Protein AF-A0A535RT11-F1 (afdb_monomer_lite)

Structure (mmCIF, N/CA/C/O backbone):
data_AF-A0A535RT11-F1
#
_entry.id   AF-A0A535RT11-F1
#
loop_
_atom_site.group_PDB
_atom_site.id
_atom_site.type_symbol
_atom_site.label_atom_id
_atom_site.label_alt_id
_atom_site.label_comp_id
_atom_site.label_asym_id
_atom_site.label_entity_id
_atom_site.label_seq_id
_atom_site.pdbx_PDB_ins_code
_atom_site.Cartn_x
_atom_site.Cartn_y
_atom_site.Cartn_z
_atom_site.occupancy
_atom_site.B_iso_or_equiv
_atom_site.auth_seq_id
_atom_site.auth_comp_id
_atom_site.auth_asym_id
_atom_site.auth_atom_id
_atom_site.pdbx_PDB_model_num
ATOM 1 N N . MET A 1 1 ? -19.549 15.151 22.151 1.00 40.53 1 MET A N 1
ATOM 2 C CA . MET A 1 1 ? -19.462 15.533 20.722 1.00 40.53 1 MET A CA 1
ATOM 3 C C . MET A 1 1 ? -19.140 14.272 19.939 1.00 40.53 1 MET A C 1
ATOM 5 O O . MET A 1 1 ? -18.190 13.602 20.313 1.00 40.53 1 MET A O 1
ATOM 9 N N . SER A 1 2 ? -19.966 13.899 18.956 1.00 46.94 2 SER A N 1
ATOM 10 C CA . SER A 1 2 ? -19.789 12.652 18.194 1.00 46.94 2 SER A CA 1
ATOM 11 C C . SER A 1 2 ? -18.450 12.658 17.451 1.00 46.94 2 SER A C 1
ATOM 13 O O . SER A 1 2 ? -18.171 13.557 16.662 1.00 46.94 2 SER A O 1
ATOM 15 N N . SER A 1 3 ? -17.622 11.658 17.725 1.00 50.81 3 SER A N 1
ATOM 16 C CA . SER A 1 3 ? -16.310 11.394 17.125 1.00 50.81 3 SER A CA 1
ATOM 17 C C . SER A 1 3 ? -16.392 10.646 15.779 1.00 50.81 3 SER A C 1
ATOM 19 O O . SER A 1 3 ? -15.367 10.331 15.162 1.00 50.81 3 SER A O 1
ATOM 21 N N . GLN A 1 4 ? -17.608 10.397 15.283 1.00 57.09 4 GLN A N 1
ATOM 22 C CA . GLN A 1 4 ? -17.862 9.708 14.016 1.00 57.09 4 GLN A CA 1
ATOM 23 C C . GLN A 1 4 ? -17.383 10.446 12.754 1.00 57.09 4 GLN A C 1
ATOM 25 O O . GLN A 1 4 ? -16.844 9.776 11.871 1.00 57.09 4 GLN A O 1
ATOM 30 N N . PRO A 1 5 ? -17.474 11.790 12.628 1.00 61.47 5 PRO A N 1
ATOM 31 C CA . PRO A 1 5 ? -17.070 12.468 11.396 1.00 61.47 5 PRO A CA 1
ATOM 32 C C . PRO A 1 5 ? -15.580 12.278 11.092 1.00 61.47 5 PRO A C 1
ATOM 34 O O . PRO A 1 5 ? -15.209 11.934 9.974 1.00 61.47 5 PRO A O 1
ATOM 37 N N . VAL A 1 6 ? -14.719 12.436 12.102 1.00 58.16 6 VAL A N 1
ATOM 38 C CA . VAL A 1 6 ? -13.259 12.319 11.948 1.00 58.16 6 VAL A CA 1
ATOM 39 C C . VAL A 1 6 ? -12.865 10.889 11.577 1.00 58.16 6 VAL A C 1
ATOM 41 O O . VAL A 1 6 ? -12.102 10.681 10.636 1.00 58.16 6 VAL A O 1
ATOM 44 N N . THR A 1 7 ? -13.438 9.897 12.261 1.00 62.50 7 THR A N 1
ATOM 45 C CA . THR A 1 7 ? -13.183 8.476 11.980 1.00 62.50 7 THR A CA 1
ATOM 46 C C . THR A 1 7 ? -13.612 8.097 10.559 1.00 62.50 7 THR A C 1
ATOM 48 O O . THR A 1 7 ? -12.867 7.423 9.842 1.00 62.50 7 THR A O 1
ATOM 51 N N . PHE A 1 8 ? -14.769 8.593 10.109 1.00 65.56 8 PHE A N 1
ATOM 52 C CA . PHE A 1 8 ? -15.245 8.413 8.740 1.00 65.56 8 PHE A CA 1
ATOM 53 C C . PHE A 1 8 ? -14.272 8.992 7.703 1.00 65.56 8 PHE A C 1
ATOM 55 O O . PHE A 1 8 ? -13.897 8.287 6.763 1.00 65.56 8 PHE A O 1
ATOM 62 N N . PHE A 1 9 ? -13.827 10.243 7.877 1.00 66.50 9 PHE A N 1
ATOM 63 C CA . PHE A 1 9 ? -12.907 10.893 6.936 1.00 66.50 9 PHE A CA 1
ATOM 64 C C . PHE A 1 9 ? -11.557 10.178 6.853 1.00 66.50 9 PHE A C 1
ATOM 66 O O . PHE A 1 9 ? -11.057 9.937 5.755 1.00 66.50 9 PHE A O 1
ATOM 73 N N . VAL A 1 10 ? -10.992 9.784 7.994 1.00 65.56 10 VAL A N 1
ATOM 74 C CA . VAL A 1 10 ? -9.693 9.100 8.046 1.00 65.56 10 VAL A CA 1
ATOM 75 C C . VAL A 1 10 ? -9.759 7.730 7.369 1.00 65.56 10 VAL A C 1
ATOM 77 O O . VAL A 1 10 ? -8.900 7.395 6.552 1.00 65.56 10 VAL A O 1
ATOM 80 N N . ARG A 1 11 ? -10.827 6.963 7.611 1.00 69.94 11 ARG A N 1
ATOM 81 C CA . ARG A 1 11 ? -11.066 5.695 6.909 1.00 69.94 11 ARG A CA 1
ATOM 82 C C . ARG A 1 11 ? -11.256 5.901 5.407 1.00 69.94 11 ARG A C 1
ATOM 84 O O . ARG A 1 11 ? -10.724 5.125 4.614 1.00 69.94 11 ARG A O 1
ATOM 91 N N . ARG A 1 12 ? -12.044 6.907 5.013 1.00 73.69 12 ARG A N 1
ATOM 92 C CA . ARG A 1 12 ? -12.292 7.241 3.602 1.00 73.69 12 ARG A CA 1
ATOM 93 C C . ARG A 1 12 ? -10.978 7.550 2.889 1.00 73.69 12 ARG A C 1
ATOM 95 O O . ARG A 1 12 ? -10.801 7.042 1.787 1.00 73.69 12 ARG A O 1
ATOM 102 N N . LEU A 1 13 ? -10.092 8.313 3.532 1.00 74.62 13 LEU A N 1
ATOM 103 C CA . LEU A 1 13 ? -8.774 8.683 3.017 1.00 74.62 13 LEU A CA 1
ATOM 104 C C . LEU A 1 13 ? -7.852 7.467 2.858 1.00 74.62 13 LEU A C 1
ATOM 106 O O . LEU A 1 13 ? -7.283 7.263 1.790 1.00 74.62 13 LEU A O 1
ATOM 110 N N . TYR A 1 14 ? -7.726 6.634 3.895 1.00 77.56 14 TYR A N 1
ATOM 111 C CA . TYR A 1 14 ? -6.886 5.435 3.818 1.00 77.56 14 TYR A CA 1
ATOM 112 C C . TYR A 1 14 ? -7.359 4.493 2.703 1.00 77.56 14 TYR A C 1
ATOM 114 O O . TYR A 1 14 ? -6.587 4.088 1.834 1.00 77.56 14 TYR A O 1
ATOM 122 N N . ARG A 1 15 ? -8.670 4.230 2.663 1.00 80.00 15 ARG A N 1
ATOM 123 C CA . ARG A 1 15 ? -9.298 3.420 1.617 1.00 80.00 15 ARG A CA 1
ATOM 124 C C . ARG A 1 15 ? -9.087 4.024 0.224 1.00 80.00 15 ARG A C 1
ATOM 126 O O . ARG A 1 15 ? -8.748 3.283 -0.691 1.00 80.00 15 ARG A O 1
ATOM 133 N N . SER A 1 16 ? -9.275 5.334 0.046 1.00 81.50 16 SER A N 1
ATOM 134 C CA . SER A 1 16 ? -9.115 5.956 -1.274 1.00 81.50 16 SER A CA 1
ATOM 135 C C . SER A 1 16 ? -7.684 5.853 -1.791 1.00 81.50 16 SER A C 1
ATOM 137 O O . SER A 1 16 ? -7.496 5.675 -2.987 1.00 81.50 16 SER A O 1
ATOM 139 N N . ASN A 1 17 ? -6.682 5.920 -0.907 1.00 81.69 17 ASN A N 1
ATOM 140 C CA . ASN A 1 17 ? -5.281 5.761 -1.301 1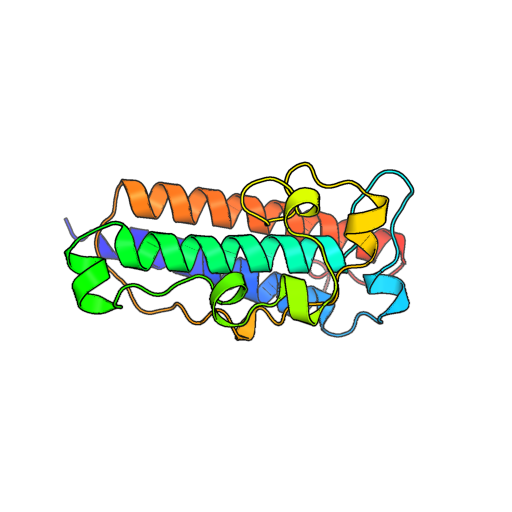.00 81.69 17 ASN A CA 1
ATOM 141 C C . ASN A 1 17 ? -4.998 4.335 -1.787 1.00 81.69 17 ASN A C 1
ATOM 143 O O . ASN A 1 17 ? -4.369 4.155 -2.825 1.00 81.69 17 ASN A O 1
ATOM 147 N N . GLN A 1 18 ? -5.517 3.330 -1.079 1.00 83.81 18 GLN A N 1
ATOM 148 C CA . GLN A 1 18 ? -5.411 1.920 -1.469 1.00 83.81 18 GLN A CA 1
ATOM 149 C C . GLN A 1 18 ? -6.116 1.638 -2.807 1.00 83.81 18 GLN A C 1
ATOM 151 O O . GLN A 1 18 ? -5.543 1.009 -3.696 1.00 83.81 18 GLN A O 1
ATOM 156 N N . GLU A 1 19 ? -7.332 2.164 -2.990 1.00 86.62 19 GLU A N 1
ATOM 157 C CA . GLU A 1 19 ? -8.085 2.063 -4.249 1.00 86.62 19 GLU A CA 1
ATOM 158 C C . GLU A 1 19 ? -7.343 2.748 -5.409 1.00 86.62 19 GLU A C 1
ATOM 160 O O . GLU A 1 19 ? -7.246 2.181 -6.498 1.00 86.62 19 GLU A O 1
ATOM 165 N N . ALA A 1 20 ? -6.763 3.927 -5.172 1.00 84.75 20 ALA A N 1
ATOM 166 C CA . ALA A 1 20 ? -5.983 4.649 -6.172 1.00 84.75 20 ALA A CA 1
ATOM 167 C C . ALA A 1 20 ? -4.689 3.912 -6.555 1.00 84.75 20 ALA A C 1
ATOM 169 O O . ALA A 1 20 ? -4.368 3.856 -7.739 1.00 84.75 20 ALA A O 1
ATOM 170 N N . MET A 1 21 ? -3.977 3.308 -5.594 1.00 85.81 21 MET A N 1
ATOM 171 C CA . MET A 1 21 ? -2.784 2.492 -5.872 1.00 85.81 21 MET A CA 1
ATOM 172 C C . MET A 1 21 ? -3.111 1.263 -6.716 1.00 85.81 21 MET A C 1
ATOM 174 O O . MET A 1 21 ? -2.397 0.968 -7.667 1.00 85.81 21 MET A O 1
ATOM 178 N N . LEU A 1 22 ? -4.199 0.557 -6.403 1.00 87.75 22 LEU A N 1
ATOM 179 C CA . LEU A 1 22 ? -4.640 -0.581 -7.211 1.00 87.75 22 LEU A CA 1
ATOM 180 C C . LEU A 1 22 ? -5.050 -0.153 -8.620 1.00 87.75 22 LEU A C 1
ATOM 182 O O . LEU A 1 22 ? -4.681 -0.796 -9.600 1.00 87.75 22 LEU A O 1
ATOM 186 N N . SER A 1 23 ? -5.805 0.940 -8.727 1.00 87.50 23 SER A N 1
ATOM 187 C CA . SER A 1 23 ? -6.244 1.455 -10.020 1.00 87.50 23 SER A CA 1
ATOM 188 C C . SER A 1 23 ? -5.078 1.956 -10.870 1.00 87.50 23 SER A C 1
ATOM 190 O O . SER A 1 23 ? -5.141 1.844 -12.090 1.00 87.50 23 SER A O 1
ATOM 192 N N . SER A 1 24 ? -4.029 2.519 -10.264 1.00 86.44 24 SER A N 1
ATOM 193 C CA . SER A 1 24 ? -2.916 3.102 -11.016 1.00 86.44 24 SER A CA 1
ATOM 194 C C . SER A 1 24 ? -2.031 2.065 -11.697 1.00 86.44 24 SER A C 1
ATOM 196 O O . SER A 1 24 ? -1.336 2.415 -12.654 1.00 86.44 24 SER A O 1
ATOM 198 N N . VAL A 1 25 ? -2.066 0.820 -11.223 1.00 90.50 25 VAL A N 1
ATOM 199 C CA . VAL A 1 25 ? -1.231 -0.287 -11.709 1.00 90.50 25 VAL A CA 1
ATOM 200 C C . VAL A 1 25 ? -2.025 -1.359 -12.453 1.00 90.50 25 VAL A C 1
ATOM 202 O O . VAL A 1 25 ? -1.439 -2.342 -12.887 1.00 90.50 25 VAL A O 1
ATOM 205 N N . ALA A 1 26 ? -3.340 -1.172 -12.614 1.00 89.31 26 ALA A N 1
ATOM 206 C CA . ALA A 1 26 ? -4.242 -2.165 -13.197 1.00 89.31 26 ALA A CA 1
ATOM 207 C C . ALA A 1 26 ? -3.845 -2.598 -14.621 1.00 89.31 26 ALA A C 1
ATOM 209 O O . ALA A 1 26 ? -4.002 -3.767 -14.960 1.00 89.31 26 ALA A O 1
ATOM 210 N N . ASP A 1 27 ? -3.288 -1.672 -15.407 1.00 88.75 27 ASP A N 1
ATOM 211 C CA . ASP A 1 27 ? -2.903 -1.890 -16.808 1.00 88.75 27 ASP A CA 1
ATOM 212 C C . ASP A 1 27 ? -1.373 -1.899 -17.018 1.00 88.75 27 ASP A C 1
ATOM 214 O O . ASP A 1 27 ? -0.896 -1.742 -18.142 1.00 88.75 27 ASP A O 1
ATOM 218 N N . VAL A 1 28 ? -0.579 -2.023 -15.946 1.00 89.44 28 VAL A N 1
ATOM 219 C CA . VAL A 1 28 ? 0.893 -2.038 -16.033 1.00 89.44 28 VAL A CA 1
ATOM 220 C C . VAL A 1 28 ? 1.380 -3.477 -16.213 1.00 89.44 28 VAL A C 1
ATOM 222 O O . VAL A 1 28 ? 1.036 -4.349 -15.420 1.00 89.44 28 VAL A O 1
ATOM 225 N N . ASP A 1 29 ? 2.199 -3.721 -17.239 1.00 88.94 29 ASP A N 1
ATOM 226 C CA . ASP A 1 29 ? 2.783 -5.041 -17.504 1.00 88.94 29 ASP A CA 1
ATOM 227 C C . ASP A 1 29 ? 3.863 -5.457 -16.484 1.00 88.94 29 ASP A C 1
ATOM 229 O O . ASP A 1 29 ? 4.454 -4.634 -15.781 1.00 88.94 29 ASP A O 1
ATOM 233 N N . ASP A 1 30 ? 4.143 -6.762 -16.416 1.00 88.75 30 ASP A N 1
ATOM 234 C CA . ASP A 1 30 ? 5.100 -7.352 -15.469 1.00 88.75 30 ASP A CA 1
ATOM 235 C C . ASP A 1 30 ? 6.529 -6.811 -15.626 1.00 88.75 30 ASP A C 1
ATOM 237 O O . ASP A 1 30 ? 7.247 -6.653 -14.632 1.00 88.75 30 ASP A O 1
ATOM 241 N N . GLU A 1 31 ? 6.957 -6.522 -16.860 1.00 90.62 31 GLU A N 1
ATOM 242 C CA . GLU A 1 31 ? 8.277 -5.943 -17.126 1.00 90.62 31 GLU A CA 1
ATOM 243 C C . GLU A 1 31 ? 8.390 -4.572 -16.456 1.00 90.62 31 GLU A C 1
ATOM 245 O O . GLU A 1 31 ? 9.337 -4.298 -15.714 1.00 90.62 31 GLU A O 1
ATOM 250 N N . SER A 1 32 ? 7.388 -3.724 -16.660 1.00 88.88 32 SER A N 1
ATOM 251 C CA . SER A 1 32 ? 7.345 -2.369 -16.127 1.00 88.88 32 SER A CA 1
ATOM 252 C C . SER A 1 32 ? 7.071 -2.341 -14.625 1.00 88.88 32 SER A C 1
ATOM 254 O O . SER A 1 32 ? 7.585 -1.463 -13.932 1.00 88.88 32 SER A O 1
ATOM 256 N N . LEU A 1 33 ? 6.327 -3.317 -14.100 1.00 88.62 33 LEU A N 1
ATOM 257 C CA . LEU A 1 33 ? 6.140 -3.511 -12.663 1.00 88.62 33 LEU A CA 1
ATOM 258 C C . LEU A 1 33 ? 7.467 -3.799 -11.953 1.00 88.62 33 LEU A C 1
ATOM 260 O O . LEU A 1 33 ? 7.701 -3.284 -10.856 1.00 88.62 33 LEU A O 1
ATOM 264 N N . ARG A 1 34 ? 8.337 -4.606 -12.570 1.00 89.81 34 ARG A N 1
ATOM 265 C CA . ARG A 1 34 ? 9.649 -4.986 -12.018 1.00 89.81 34 ARG A CA 1
ATOM 266 C C . ARG A 1 34 ? 10.747 -3.978 -12.330 1.00 89.81 34 ARG A C 1
ATOM 268 O O . ARG A 1 34 ? 11.740 -3.927 -11.603 1.00 89.81 34 ARG A O 1
ATOM 275 N N . TRP A 1 35 ? 10.578 -3.177 -13.379 1.00 89.94 35 TRP A N 1
ATOM 276 C CA . TRP A 1 35 ? 11.554 -2.175 -13.777 1.00 89.94 35 TRP A CA 1
ATOM 277 C C . TRP A 1 35 ? 11.822 -1.160 -12.658 1.00 89.94 35 TRP A C 1
ATOM 279 O O . TRP A 1 35 ? 10.914 -0.701 -11.959 1.00 89.94 35 TRP A O 1
ATOM 289 N N . ARG A 1 36 ? 13.098 -0.791 -12.509 1.00 87.50 36 ARG A N 1
ATOM 290 C CA . ARG A 1 36 ? 13.549 0.245 -11.580 1.00 87.50 36 ARG A CA 1
ATOM 291 C C . ARG A 1 36 ? 14.812 0.953 -12.088 1.00 87.50 36 ARG A C 1
ATOM 293 O O . ARG A 1 36 ? 15.701 0.297 -12.632 1.00 87.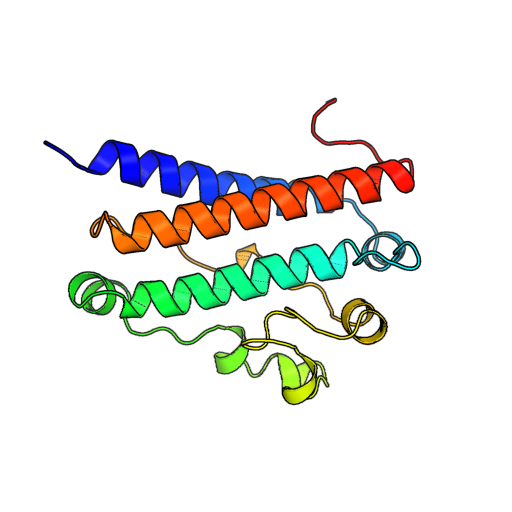50 36 ARG A O 1
ATOM 300 N N . PRO A 1 37 ? 14.954 2.266 -11.856 1.00 83.88 37 PRO A N 1
ATOM 301 C CA . PRO A 1 37 ? 16.250 2.938 -11.833 1.00 83.88 37 PRO A CA 1
ATOM 302 C C . PRO A 1 37 ? 17.165 2.382 -10.728 1.00 83.88 37 PRO A C 1
ATOM 304 O O . PRO A 1 37 ? 16.691 1.900 -9.700 1.00 83.88 37 PRO A O 1
ATOM 307 N N . ALA A 1 38 ? 18.484 2.521 -10.901 1.00 78.50 38 ALA A N 1
ATOM 308 C CA . ALA A 1 38 ? 19.518 1.879 -10.074 1.00 78.50 38 ALA A CA 1
ATOM 309 C C . ALA A 1 38 ? 19.502 2.206 -8.562 1.00 78.50 38 ALA A C 1
ATOM 311 O O . ALA A 1 38 ? 20.268 1.608 -7.818 1.00 78.50 38 ALA A O 1
ATOM 312 N N . ARG A 1 39 ? 18.681 3.162 -8.103 1.00 79.06 39 ARG A N 1
ATOM 313 C CA . ARG A 1 39 ? 18.614 3.614 -6.695 1.00 79.06 39 ARG A CA 1
ATOM 314 C C . ARG A 1 39 ? 17.188 3.830 -6.191 1.00 79.06 39 ARG A C 1
ATOM 316 O O . ARG A 1 39 ? 16.938 4.660 -5.318 1.00 79.06 39 ARG A O 1
ATOM 323 N N . THR A 1 40 ? 16.226 3.178 -6.827 1.00 81.00 40 THR A N 1
ATOM 324 C CA . THR A 1 40 ? 14.811 3.304 -6.481 1.00 81.00 40 THR A CA 1
ATOM 325 C C . THR A 1 40 ? 14.170 1.932 -6.449 1.00 81.00 40 THR A C 1
ATOM 327 O O . THR A 1 40 ? 14.579 1.040 -7.189 1.00 81.00 40 THR A O 1
ATOM 330 N N . ASN A 1 41 ? 13.127 1.789 -5.640 1.00 85.50 41 ASN A N 1
ATOM 331 C CA . ASN A 1 41 ? 12.289 0.598 -5.639 1.00 85.50 41 ASN A CA 1
ATOM 332 C C . ASN A 1 41 ? 11.436 0.513 -6.912 1.00 85.50 41 ASN A C 1
ATOM 334 O O . ASN A 1 41 ? 11.023 1.543 -7.444 1.00 85.50 41 ASN A O 1
ATOM 338 N N . SER A 1 42 ? 11.131 -0.706 -7.358 1.00 89.94 42 SER A N 1
ATOM 339 C CA . SER A 1 42 ? 10.213 -0.959 -8.477 1.00 89.94 42 SER A CA 1
ATOM 340 C C . SER A 1 42 ? 8.753 -0.682 -8.097 1.00 89.94 42 SER A C 1
ATOM 342 O O . SER A 1 42 ? 8.412 -0.594 -6.911 1.00 89.94 42 SER A O 1
ATOM 344 N N . ILE A 1 43 ? 7.857 -0.568 -9.083 1.00 88.94 43 ILE A N 1
ATOM 345 C CA . ILE A 1 43 ? 6.412 -0.420 -8.824 1.00 88.94 43 ILE A CA 1
ATOM 346 C C . ILE A 1 43 ? 5.897 -1.627 -8.024 1.00 88.94 43 ILE A C 1
ATOM 348 O O . ILE A 1 43 ? 5.197 -1.444 -7.027 1.00 88.94 43 ILE A O 1
ATOM 352 N N . ALA A 1 44 ? 6.317 -2.840 -8.394 1.00 86.50 44 ALA A N 1
ATOM 353 C CA . ALA A 1 44 ? 5.960 -4.073 -7.698 1.00 86.50 44 ALA A CA 1
ATOM 354 C C . ALA A 1 44 ? 6.375 -4.053 -6.222 1.00 86.50 44 ALA A C 1
ATOM 356 O O . ALA A 1 44 ? 5.565 -4.395 -5.360 1.00 86.50 44 ALA A O 1
ATOM 357 N N . PHE A 1 45 ? 7.591 -3.588 -5.911 1.00 85.38 45 PHE A N 1
ATOM 358 C CA . PHE A 1 45 ? 8.028 -3.477 -4.521 1.00 85.38 45 PHE A CA 1
ATOM 359 C C . PHE A 1 45 ? 7.203 -2.451 -3.744 1.00 85.38 45 PHE A C 1
ATOM 361 O O . PHE A 1 45 ? 6.799 -2.726 -2.620 1.00 85.38 45 PHE A O 1
ATOM 368 N N . ASN A 1 46 ? 6.924 -1.277 -4.323 1.00 86.25 46 ASN A N 1
ATOM 369 C CA . ASN A 1 46 ? 6.118 -0.255 -3.646 1.00 86.25 46 ASN A CA 1
ATOM 370 C C . ASN A 1 46 ? 4.704 -0.774 -3.320 1.00 86.25 46 ASN A C 1
ATOM 372 O O . ASN A 1 46 ? 4.215 -0.547 -2.215 1.00 86.25 46 ASN A O 1
ATOM 376 N N . LEU A 1 47 ? 4.080 -1.519 -4.240 1.00 86.62 47 LEU A N 1
ATOM 377 C CA . LEU A 1 47 ? 2.782 -2.163 -4.007 1.00 86.62 47 LEU A CA 1
ATOM 378 C C . LEU A 1 47 ? 2.858 -3.226 -2.909 1.00 86.62 47 LEU A C 1
ATOM 380 O O . LEU A 1 47 ? 2.048 -3.212 -1.984 1.00 86.62 47 LEU A O 1
ATOM 384 N N . TRP A 1 48 ? 3.840 -4.128 -2.991 1.00 87.69 48 TRP A N 1
ATOM 385 C CA . TRP A 1 48 ? 4.045 -5.172 -1.988 1.00 87.69 48 TRP A CA 1
ATOM 386 C C . TRP A 1 48 ? 4.312 -4.576 -0.597 1.00 87.69 48 TRP A C 1
ATOM 388 O O . TRP A 1 48 ? 3.722 -5.019 0.387 1.00 87.69 48 TRP A O 1
ATOM 398 N N . HIS A 1 49 ? 5.123 -3.520 -0.518 1.00 86.81 49 HIS A N 1
ATOM 399 C CA . HIS A 1 49 ? 5.439 -2.807 0.720 1.00 86.81 49 HIS A CA 1
ATOM 400 C C . HIS A 1 49 ? 4.184 -2.209 1.367 1.00 86.81 49 HIS A C 1
ATOM 402 O O . HIS A 1 49 ? 3.927 -2.420 2.554 1.00 86.81 49 HIS A O 1
ATOM 408 N N . CYS A 1 50 ? 3.358 -1.511 0.581 1.00 85.06 50 CYS A N 1
ATOM 409 C CA . CYS A 1 50 ? 2.070 -0.993 1.044 1.00 85.06 50 CYS A CA 1
ATOM 410 C C . CYS A 1 50 ? 1.120 -2.114 1.485 1.00 85.06 50 CYS A C 1
ATOM 412 O O . CYS A 1 50 ? 0.413 -1.953 2.478 1.00 85.06 50 CYS A O 1
ATOM 414 N N . ALA A 1 51 ? 1.134 -3.261 0.802 1.00 85.06 51 ALA A N 1
ATOM 415 C CA . ALA A 1 51 ? 0.325 -4.418 1.173 1.00 85.06 51 ALA A CA 1
ATOM 416 C C . ALA A 1 51 ? 0.738 -5.015 2.521 1.00 85.06 51 ALA A C 1
ATOM 418 O O . ALA A 1 51 ? -0.120 -5.321 3.347 1.00 85.06 51 ALA A O 1
ATOM 419 N N . ARG A 1 52 ? 2.048 -5.136 2.768 1.00 88.88 52 ARG A N 1
ATOM 420 C CA . ARG A 1 52 ? 2.596 -5.617 4.042 1.00 88.88 52 ARG A CA 1
ATOM 421 C C . ARG A 1 52 ? 2.241 -4.701 5.203 1.00 88.88 52 ARG A C 1
ATOM 423 O O . ARG A 1 52 ? 1.780 -5.178 6.234 1.00 88.88 52 ARG A O 1
ATOM 430 N N . TRP A 1 53 ? 2.375 -3.390 5.020 1.00 82.81 53 TRP A N 1
ATOM 431 C CA . TRP A 1 53 ? 1.934 -2.435 6.034 1.00 82.81 53 TRP A CA 1
ATOM 432 C C . TRP A 1 53 ? 0.418 -2.498 6.257 1.00 82.81 53 TRP A C 1
ATOM 434 O O . TRP A 1 53 ? -0.022 -2.505 7.401 1.00 82.81 53 TRP A O 1
ATOM 444 N N . ALA A 1 54 ? -0.400 -2.612 5.209 1.00 84.12 54 ALA A N 1
ATOM 445 C CA . ALA A 1 54 ? -1.849 -2.760 5.376 1.00 84.12 54 ALA A CA 1
ATOM 446 C C . ALA A 1 54 ? -2.231 -4.024 6.172 1.00 84.12 54 ALA A C 1
ATOM 448 O O . ALA A 1 54 ? -3.112 -3.974 7.033 1.00 84.12 54 ALA A O 1
ATOM 449 N N . ASP A 1 55 ? -1.550 -5.139 5.906 1.00 84.25 55 ASP A N 1
ATOM 450 C CA . ASP A 1 55 ? -1.727 -6.414 6.606 1.00 84.25 55 ASP A CA 1
ATOM 451 C C . ASP A 1 55 ? -1.309 -6.324 8.085 1.00 84.25 55 ASP A C 1
ATOM 453 O O . ASP A 1 55 ? -2.068 -6.697 8.982 1.00 84.25 55 ASP A O 1
ATOM 457 N N . GLN A 1 56 ? -0.159 -5.705 8.361 1.00 82.69 56 GLN A N 1
ATOM 458 C CA . GLN A 1 56 ? 0.295 -5.446 9.725 1.00 82.69 56 GLN A CA 1
ATOM 459 C C . GLN A 1 56 ? -0.640 -4.508 10.494 1.00 82.69 56 GLN A C 1
ATOM 461 O O . GLN A 1 56 ? -1.007 -4.798 11.634 1.00 82.69 56 GLN A O 1
ATOM 466 N N . LEU A 1 57 ? -1.051 -3.390 9.886 1.00 80.81 57 LEU A N 1
ATOM 467 C CA . LEU A 1 57 ? -1.981 -2.450 10.511 1.00 80.81 57 LEU A CA 1
ATOM 468 C C . LEU A 1 57 ? -3.259 -3.169 10.923 1.00 80.81 57 LEU A C 1
ATOM 470 O O . LEU A 1 57 ? -3.769 -2.945 12.014 1.00 80.81 57 LEU A O 1
ATOM 474 N N . ALA A 1 58 ? -3.767 -4.048 10.066 1.00 76.44 58 ALA A N 1
ATOM 475 C CA . ALA A 1 58 ? -4.956 -4.813 10.370 1.00 76.44 58 ALA A CA 1
ATOM 476 C C . ALA A 1 58 ? -4.789 -5.747 11.572 1.00 76.44 58 ALA A C 1
ATOM 478 O O . ALA A 1 58 ? -5.680 -5.790 12.424 1.00 76.44 58 ALA A O 1
ATOM 479 N N . SER A 1 59 ? -3.651 -6.442 11.662 1.00 81.88 59 SER A N 1
ATOM 480 C CA . SER A 1 59 ? -3.322 -7.275 12.822 1.00 81.88 59 SER A CA 1
ATOM 481 C C . SER A 1 59 ? -3.260 -6.435 14.099 1.00 81.88 59 SER A C 1
ATOM 483 O O . SER A 1 59 ? -3.894 -6.778 15.095 1.00 81.88 59 SER A O 1
ATOM 485 N N . ILE A 1 60 ? -2.579 -5.285 14.050 1.00 81.62 60 ILE A N 1
ATOM 486 C CA . ILE A 1 60 ? -2.458 -4.364 15.188 1.00 81.62 60 ILE A CA 1
ATOM 487 C C . ILE A 1 60 ? -3.832 -3.827 15.608 1.00 81.62 60 ILE A C 1
ATOM 489 O O . ILE A 1 60 ? -4.145 -3.800 16.794 1.00 81.62 60 ILE A O 1
ATOM 493 N N . LEU A 1 61 ? -4.679 -3.410 14.662 1.00 74.44 61 LEU A N 1
ATOM 494 C CA . LEU A 1 61 ? -6.001 -2.853 14.967 1.00 74.44 61 LEU A CA 1
ATOM 495 C C . LEU A 1 61 ? -6.942 -3.875 15.608 1.00 74.44 61 LEU A C 1
ATOM 497 O O . LEU A 1 61 ? -7.752 -3.491 16.449 1.00 74.44 61 LEU A O 1
ATOM 501 N N . GLY A 1 62 ? -6.836 -5.153 15.236 1.00 71.38 62 GLY A N 1
ATOM 502 C CA . GLY A 1 62 ? -7.591 -6.233 15.875 1.00 71.38 62 GLY A CA 1
ATOM 503 C C . GLY A 1 62 ? -7.243 -6.416 17.354 1.00 71.38 62 GLY A C 1
ATOM 504 O O . GLY A 1 62 ? -8.064 -6.916 18.112 1.00 71.38 62 GLY A O 1
ATOM 505 N N . GLU A 1 63 ? -6.064 -5.976 17.790 1.00 77.06 63 GLU A N 1
ATOM 506 C CA . GLU A 1 63 ? -5.574 -6.166 19.162 1.00 77.06 63 GLU A CA 1
ATOM 507 C C . GLU A 1 63 ? -5.366 -4.854 19.924 1.00 77.06 63 GLU A C 1
ATOM 509 O O . GLU A 1 63 ? -5.100 -4.871 21.123 1.00 77.06 63 GLU A O 1
ATOM 514 N N . ALA A 1 64 ? -5.533 -3.711 19.255 1.00 70.75 64 ALA A N 1
ATOM 515 C CA . ALA A 1 64 ? -5.228 -2.398 19.810 1.00 70.75 64 ALA A CA 1
ATOM 516 C C . ALA A 1 64 ? -6.025 -2.088 21.084 1.00 70.75 64 ALA A C 1
ATOM 518 O O . ALA A 1 64 ? -5.519 -1.395 21.966 1.00 70.75 64 ALA A O 1
ATOM 519 N N . THR A 1 65 ? -7.269 -2.576 21.178 1.00 68.88 65 THR A N 1
ATOM 520 C CA . THR A 1 65 ? -8.156 -2.327 22.320 1.00 68.88 65 THR A CA 1
ATOM 521 C C . THR A 1 65 ? -9.084 -3.516 22.577 1.00 68.88 65 THR A C 1
ATOM 523 O O . THR A 1 65 ? -9.372 -4.304 21.673 1.00 68.88 65 THR A O 1
ATOM 526 N N . ALA A 1 66 ? -9.594 -3.658 23.806 1.00 72.00 66 ALA A N 1
ATOM 527 C CA . ALA A 1 66 ? -10.507 -4.752 24.159 1.00 72.00 66 ALA A CA 1
ATOM 528 C C . ALA A 1 66 ? -11.817 -4.713 23.343 1.00 72.00 66 ALA A C 1
ATOM 530 O O . ALA A 1 66 ? -12.379 -5.754 22.989 1.00 72.00 66 ALA A O 1
ATOM 531 N N . GLN A 1 67 ? -12.291 -3.513 22.999 1.00 69.19 67 GLN A N 1
ATOM 532 C CA . GLN A 1 67 ? -13.480 -3.322 22.169 1.00 69.19 67 GLN A CA 1
ATOM 533 C C . GLN A 1 67 ? -13.225 -3.750 20.717 1.00 69.19 67 GLN A C 1
ATOM 535 O O . GLN A 1 67 ? -14.058 -4.432 20.119 1.00 69.19 67 GLN A O 1
ATOM 540 N N . LEU A 1 68 ? -12.064 -3.415 20.150 1.00 69.31 68 LEU A N 1
ATOM 541 C CA . LEU A 1 68 ? -11.696 -3.856 18.803 1.00 69.31 68 LEU A CA 1
ATOM 542 C C . LEU A 1 68 ? -11.431 -5.367 18.760 1.00 69.31 68 LEU A C 1
ATOM 544 O O . LEU A 1 68 ? -11.944 -6.050 17.873 1.00 69.31 68 LEU A O 1
ATOM 548 N N . SER A 1 69 ? -10.747 -5.907 19.767 1.00 73.81 69 SER A N 1
ATOM 549 C CA . SER A 1 69 ? -10.483 -7.343 19.882 1.00 73.81 69 SER A CA 1
ATOM 550 C C . SER A 1 69 ? -11.759 -8.166 20.017 1.00 73.81 69 SER A C 1
ATOM 552 O O . SER A 1 69 ? -11.945 -9.134 19.281 1.00 73.81 69 SER A O 1
ATOM 554 N N . SER A 1 70 ? -12.708 -7.735 20.852 1.00 76.12 70 SER A N 1
ATOM 555 C CA . SER A 1 70 ? -14.017 -8.398 20.948 1.00 76.12 70 SER A CA 1
ATOM 556 C C . SER A 1 70 ? -14.846 -8.297 19.662 1.00 76.12 70 SER A C 1
ATOM 558 O O . SER A 1 70 ? -15.639 -9.192 19.371 1.00 76.12 70 SER A O 1
ATOM 560 N N . ARG A 1 71 ? -14.658 -7.239 18.863 1.00 72.06 71 ARG A N 1
ATOM 561 C CA . ARG A 1 71 ? -15.423 -6.999 17.633 1.00 72.06 71 ARG A CA 1
ATOM 562 C C . ARG A 1 71 ? -14.870 -7.717 16.399 1.00 72.06 71 ARG A C 1
ATOM 564 O O . ARG A 1 71 ? -15.663 -8.172 15.574 1.00 72.06 71 ARG A O 1
ATOM 571 N N . PHE A 1 72 ? -13.550 -7.786 16.228 1.00 69.31 72 PHE A N 1
ATOM 572 C CA . PHE A 1 72 ? -12.918 -8.371 15.029 1.00 69.31 72 PHE A CA 1
ATOM 573 C C . PHE A 1 72 ? -12.239 -9.714 15.280 1.00 69.31 72 PHE A C 1
ATOM 575 O O . PHE A 1 72 ? -12.006 -10.450 14.312 1.00 69.31 72 PHE A O 1
ATOM 582 N N . GLY A 1 73 ? -11.963 -10.028 16.548 1.00 68.56 73 GLY A N 1
ATOM 583 C CA . GLY A 1 73 ? -11.058 -11.093 16.956 1.00 68.56 73 GLY A CA 1
ATOM 584 C C . GLY A 1 73 ? -9.592 -10.705 16.755 1.00 68.56 73 GLY A C 1
ATOM 585 O O . GLY A 1 73 ? -9.273 -9.834 15.943 1.00 68.56 73 GLY A O 1
ATOM 586 N N . SER A 1 74 ? -8.696 -11.400 17.463 1.00 70.69 74 SER A N 1
ATOM 587 C CA . SER A 1 74 ? -7.285 -11.439 17.069 1.00 70.69 74 SER A CA 1
ATOM 588 C C . SER A 1 74 ? -7.207 -12.029 15.664 1.00 70.69 74 SER A C 1
ATOM 590 O O . SER A 1 74 ? -7.821 -13.060 15.364 1.00 70.69 74 SER A O 1
ATOM 592 N N . ARG A 1 75 ? -6.506 -11.328 14.780 1.00 75.75 75 ARG A N 1
ATOM 593 C CA . ARG A 1 75 ? -6.289 -11.769 13.410 1.00 75.75 75 ARG A CA 1
ATOM 594 C C . ARG A 1 75 ? -4.812 -11.589 13.098 1.00 75.75 75 ARG A C 1
ATOM 596 O O . ARG A 1 75 ? -4.382 -10.445 12.992 1.00 75.75 75 ARG A O 1
ATOM 603 N N . PRO A 1 76 ? -4.052 -12.687 12.971 1.00 82.94 76 PRO A N 1
ATOM 604 C CA . PRO A 1 76 ? -2.661 -12.591 12.570 1.00 82.94 76 PRO A CA 1
ATOM 605 C C . PRO A 1 76 ? -2.568 -12.019 11.155 1.00 82.94 76 PRO A C 1
ATO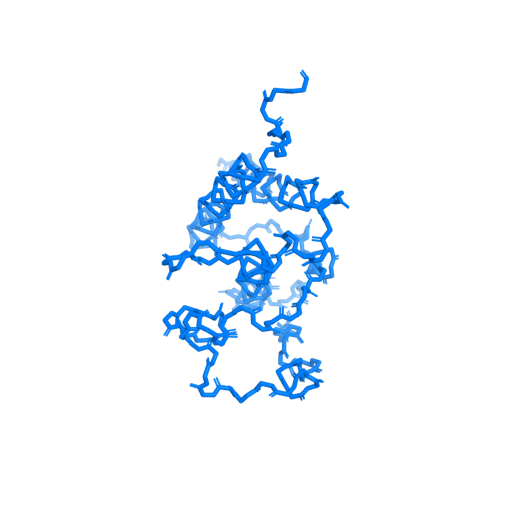M 607 O O . PRO A 1 76 ? -3.478 -12.204 10.342 1.00 82.94 76 PRO A O 1
ATOM 610 N N . GLU A 1 77 ? -1.448 -11.365 10.859 1.00 88.00 77 GLU A N 1
ATOM 611 C CA . GLU A 1 77 ? -1.093 -10.945 9.501 1.00 88.00 77 GLU A CA 1
ATOM 612 C C . GLU A 1 77 ? -1.263 -12.121 8.521 1.00 88.00 77 GLU A C 1
ATOM 614 O O . GLU A 1 77 ? -0.776 -13.231 8.779 1.00 88.00 77 GLU A O 1
ATOM 619 N N . ILE A 1 78 ? -1.931 -11.884 7.386 1.00 88.62 78 ILE A N 1
ATOM 620 C CA . ILE A 1 78 ? -2.092 -12.851 6.286 1.00 88.62 78 ILE A CA 1
ATOM 621 C C . ILE A 1 78 ? -0.719 -13.390 5.876 1.00 88.62 78 ILE A C 1
ATOM 623 O O . ILE A 1 78 ? -0.572 -14.585 5.610 1.00 88.62 78 ILE A O 1
ATOM 627 N N . TRP A 1 79 ? 0.293 -12.520 5.882 1.00 87.06 79 TRP A N 1
ATOM 628 C CA . TRP A 1 79 ? 1.692 -12.849 5.639 1.00 87.06 79 TRP A CA 1
ATOM 629 C C . TRP A 1 79 ? 2.179 -14.065 6.433 1.00 87.06 79 TRP A C 1
ATOM 631 O O . TRP A 1 79 ? 2.702 -15.022 5.850 1.00 87.06 79 TRP A O 1
ATOM 641 N N . HIS A 1 80 ? 1.944 -14.062 7.745 1.00 88.38 80 HIS A N 1
ATOM 642 C CA . HIS A 1 80 ? 2.344 -15.143 8.640 1.00 88.38 80 HIS A CA 1
ATOM 643 C C . HIS A 1 80 ? 1.350 -16.303 8.613 1.00 88.38 80 HIS A C 1
ATOM 645 O O . HIS A 1 80 ? 1.763 -17.461 8.525 1.00 88.38 80 HIS A O 1
ATOM 651 N N . ALA A 1 81 ? 0.047 -16.005 8.632 1.00 87.56 81 ALA A N 1
ATOM 652 C CA . ALA A 1 81 ? -1.012 -17.011 8.645 1.00 87.56 81 ALA A CA 1
ATOM 653 C C . ALA A 1 81 ? -0.946 -17.937 7.422 1.00 87.56 81 ALA A C 1
ATOM 655 O O . ALA A 1 81 ? -1.147 -19.146 7.537 1.00 87.56 81 ALA A O 1
ATOM 656 N N . GLU A 1 82 ? -0.621 -17.382 6.253 1.00 88.50 82 GLU A N 1
ATOM 657 C CA . GLU A 1 82 ? -0.487 -18.141 5.014 1.00 88.50 82 GLU A CA 1
ATOM 658 C C . GLU A 1 82 ? 0.963 -18.559 4.692 1.00 88.50 82 GLU A C 1
ATOM 660 O O . GLU A 1 82 ? 1.198 -19.165 3.643 1.00 88.50 82 GLU A O 1
ATOM 665 N N . ARG A 1 83 ? 1.939 -18.261 5.564 1.00 86.94 83 ARG A N 1
ATOM 666 C CA . ARG A 1 83 ? 3.373 -18.572 5.367 1.00 86.94 83 ARG A CA 1
ATOM 667 C C . ARG A 1 83 ? 3.904 -18.065 4.019 1.00 86.94 83 ARG A C 1
ATOM 669 O O . ARG A 1 83 ? 4.607 -18.773 3.295 1.00 86.94 83 ARG A O 1
ATOM 676 N N . LEU A 1 84 ? 3.522 -16.842 3.646 1.00 86.06 84 LEU A N 1
ATOM 677 C CA . LEU A 1 84 ? 3.774 -16.287 2.313 1.00 86.06 84 LEU A CA 1
ATOM 678 C C . LEU A 1 84 ? 5.268 -16.195 1.980 1.00 86.06 84 LEU A C 1
ATOM 680 O O . LEU A 1 84 ? 5.645 -16.572 0.873 1.00 86.06 84 LEU A O 1
ATOM 684 N N . ALA A 1 85 ? 6.107 -15.796 2.941 1.00 82.25 85 ALA A N 1
ATOM 685 C CA . ALA A 1 85 ? 7.562 -15.754 2.781 1.00 82.25 85 ALA A CA 1
ATOM 686 C C . ALA A 1 85 ? 8.130 -17.099 2.295 1.00 82.25 85 ALA A C 1
ATOM 688 O O . ALA A 1 85 ? 8.810 -17.163 1.273 1.00 82.25 85 ALA A O 1
ATOM 689 N N . GLU A 1 86 ? 7.775 -18.190 2.978 1.00 81.62 86 GLU A N 1
ATOM 690 C CA . GLU A 1 86 ? 8.251 -19.537 2.655 1.00 81.62 86 GLU A CA 1
ATOM 691 C C . GLU A 1 86 ? 7.722 -20.030 1.312 1.00 81.62 86 GLU A C 1
ATOM 693 O O . GLU A 1 86 ? 8.487 -20.547 0.499 1.00 81.62 86 GLU A O 1
ATOM 698 N N . ARG A 1 87 ? 6.422 -19.836 1.048 1.00 82.94 87 ARG A N 1
ATOM 699 C CA . ARG A 1 87 ? 5.807 -20.234 -0.230 1.00 82.94 87 ARG A CA 1
ATOM 700 C C . ARG A 1 87 ? 6.442 -19.524 -1.419 1.00 82.94 87 ARG A C 1
ATOM 702 O O . ARG A 1 87 ? 6.420 -20.052 -2.526 1.00 82.94 87 ARG A O 1
ATOM 709 N N . TRP A 1 88 ? 6.974 -18.330 -1.194 1.00 80.56 88 TRP A N 1
ATOM 710 C CA . TRP A 1 88 ? 7.649 -17.528 -2.207 1.00 80.56 88 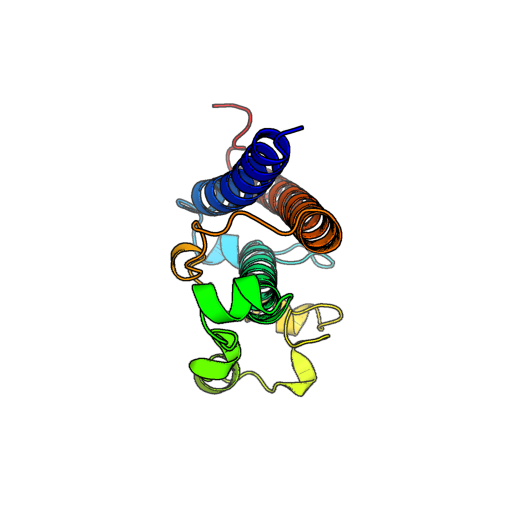TRP A CA 1
ATOM 711 C C . TRP A 1 88 ? 9.176 -17.677 -2.180 1.00 80.56 88 TRP A C 1
ATOM 713 O O . TRP A 1 88 ? 9.848 -17.063 -3.002 1.00 80.56 88 TRP A O 1
ATOM 723 N N . GLY A 1 89 ? 9.726 -18.504 -1.284 1.00 78.75 89 GLY A N 1
ATOM 724 C CA . GLY A 1 89 ? 11.159 -18.793 -1.205 1.00 78.75 89 GLY A CA 1
ATOM 725 C C . GLY A 1 89 ? 12.016 -17.671 -0.610 1.00 78.75 89 GLY A C 1
ATOM 726 O O . GLY A 1 89 ? 13.218 -17.633 -0.868 1.00 78.75 89 GLY A O 1
ATOM 727 N N . PHE A 1 90 ? 11.434 -16.761 0.176 1.00 74.44 90 PHE A N 1
ATOM 728 C CA . PHE A 1 90 ? 12.162 -15.657 0.804 1.00 74.44 90 PHE A CA 1
ATOM 729 C C . PHE A 1 90 ? 12.511 -15.962 2.270 1.00 74.44 90 PHE A C 1
ATOM 731 O O . PHE A 1 90 ? 11.607 -16.231 3.063 1.00 74.44 90 PHE A O 1
ATOM 738 N N . PRO A 1 91 ? 13.795 -15.881 2.669 1.00 72.44 91 PRO A N 1
ATOM 739 C CA . PRO A 1 91 ? 14.190 -16.015 4.069 1.00 72.44 91 PRO A CA 1
ATOM 740 C C . PRO A 1 91 ? 13.785 -14.767 4.871 1.00 72.44 91 PRO A C 1
ATOM 742 O O . PRO A 1 91 ? 14.073 -13.637 4.464 1.00 72.44 91 PRO A O 1
ATOM 745 N N . SER A 1 92 ? 13.138 -14.971 6.021 1.00 67.00 92 SER A N 1
ATOM 746 C CA . SER A 1 92 ? 12.571 -13.915 6.879 1.00 67.00 92 SER A CA 1
ATOM 747 C C . SER A 1 92 ? 13.596 -12.879 7.340 1.00 67.00 92 SER A C 1
ATOM 749 O O . SER A 1 92 ? 13.325 -11.679 7.318 1.00 67.00 92 SER A O 1
ATOM 751 N N . GLU A 1 93 ? 14.817 -13.315 7.656 1.00 68.88 93 GLU A N 1
ATOM 752 C CA . GLU A 1 93 ? 15.940 -12.446 8.041 1.00 68.88 93 GLU A CA 1
ATOM 753 C C . GLU A 1 93 ? 16.340 -11.407 6.981 1.00 68.88 93 GLU A C 1
ATOM 755 O O . GLU A 1 93 ? 17.043 -10.444 7.293 1.00 68.88 93 GLU A O 1
ATOM 760 N N . ARG A 1 94 ? 15.888 -11.567 5.731 1.00 67.75 94 ARG A N 1
ATOM 761 C CA . ARG A 1 94 ? 16.196 -10.650 4.62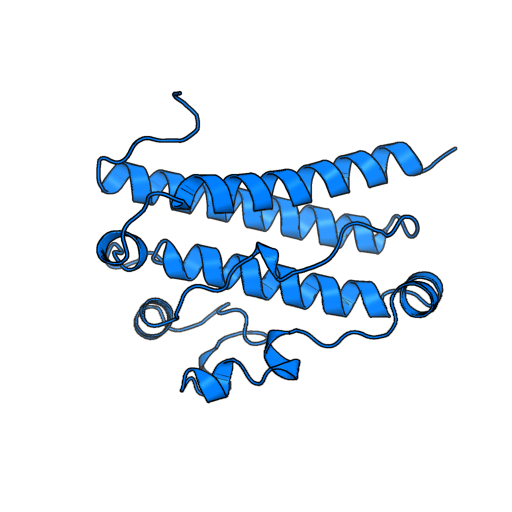9 1.00 67.75 94 ARG A CA 1
ATOM 762 C C . ARG A 1 94 ? 15.021 -9.763 4.221 1.00 67.75 94 ARG A C 1
ATOM 764 O O . ARG A 1 94 ? 15.160 -9.013 3.263 1.00 67.75 94 ARG A O 1
ATOM 771 N N . LEU A 1 95 ? 13.894 -9.810 4.931 1.00 75.06 95 LEU A N 1
ATOM 772 C CA . LEU A 1 95 ? 12.681 -9.053 4.594 1.00 75.06 95 LEU A CA 1
ATOM 773 C C . LEU A 1 95 ? 12.586 -7.685 5.288 1.00 75.06 95 LEU A C 1
ATOM 775 O O . LEU A 1 95 ? 11.563 -7.015 5.182 1.00 75.06 95 LEU A O 1
ATOM 779 N N . GLY A 1 96 ? 13.629 -7.246 5.994 1.00 72.25 96 GLY A N 1
ATOM 780 C CA . GLY A 1 96 ? 13.636 -5.958 6.693 1.00 72.25 96 GLY A CA 1
ATOM 781 C C . GLY A 1 96 ? 12.771 -5.934 7.960 1.00 72.25 96 GLY A C 1
ATOM 782 O O . GLY A 1 96 ? 12.284 -6.961 8.433 1.00 72.25 96 GLY A O 1
ATOM 783 N N . HIS A 1 97 ? 12.602 -4.745 8.546 1.00 68.31 97 HIS A N 1
ATOM 784 C CA . HIS A 1 97 ? 11.885 -4.568 9.810 1.00 68.31 97 HIS A CA 1
ATOM 785 C C . HIS A 1 97 ? 10.454 -5.101 9.701 1.00 68.31 97 HIS A C 1
ATOM 787 O O . HIS A 1 97 ? 9.731 -4.752 8.763 1.00 68.31 97 HIS A O 1
ATOM 793 N N . VAL A 1 98 ? 10.075 -5.960 10.655 1.00 72.62 98 VAL A N 1
ATOM 794 C CA . VAL A 1 98 ? 8.764 -6.631 10.729 1.00 72.62 98 VAL A CA 1
ATOM 795 C C . VAL A 1 98 ? 8.313 -7.274 9.404 1.00 72.62 98 VAL A C 1
ATOM 797 O O . VAL A 1 98 ? 7.128 -7.345 9.095 1.00 72.62 98 VAL A O 1
ATOM 800 N N . GLU A 1 99 ? 9.278 -7.719 8.590 1.00 75.44 99 GLU A N 1
ATOM 801 C CA . GLU A 1 99 ? 9.053 -8.355 7.285 1.00 75.44 99 GLU A CA 1
ATOM 802 C C . GLU A 1 99 ? 8.222 -7.500 6.310 1.00 75.44 99 GLU A C 1
ATOM 804 O O . GLU A 1 99 ? 7.450 -8.011 5.496 1.00 75.44 99 GLU A O 1
ATOM 809 N N . THR A 1 100 ? 8.359 -6.174 6.403 1.00 68.94 100 THR A N 1
ATOM 810 C CA . THR A 1 100 ? 7.682 -5.214 5.512 1.00 68.94 100 THR A CA 1
ATOM 811 C C . THR A 1 100 ? 8.557 -4.750 4.356 1.00 68.94 100 THR A C 1
ATOM 813 O O . THR A 1 100 ? 8.077 -4.043 3.484 1.00 68.94 100 THR A O 1
ATOM 816 N N . GLY A 1 101 ? 9.844 -5.088 4.325 1.00 69.19 101 GLY A N 1
ATOM 817 C CA . GLY A 1 101 ? 10.833 -4.554 3.384 1.00 69.19 101 GLY A CA 1
ATOM 818 C C . GLY A 1 101 ? 11.530 -3.281 3.859 1.00 69.19 101 GLY A C 1
ATOM 819 O O . GLY A 1 101 ? 12.400 -2.758 3.165 1.00 69.19 101 GLY A O 1
ATOM 820 N N . MET A 1 102 ? 11.178 -2.749 5.033 1.00 72.62 102 MET A N 1
ATOM 821 C CA . MET A 1 102 ? 11.860 -1.579 5.591 1.00 72.62 102 MET A CA 1
ATOM 822 C C . MET A 1 102 ? 13.319 -1.923 5.933 1.00 72.62 102 MET A C 1
ATOM 824 O O . MET A 1 102 ? 13.580 -2.741 6.812 1.00 72.62 102 MET A O 1
ATOM 828 N N . GLY A 1 103 ? 14.271 -1.285 5.245 1.00 65.75 103 GLY A N 1
ATOM 829 C CA . GLY A 1 103 ? 15.707 -1.570 5.388 1.00 65.75 103 GLY A CA 1
ATOM 830 C C . GLY A 1 103 ? 16.185 -2.810 4.623 1.00 65.75 103 GLY A C 1
ATOM 831 O O . GLY A 1 103 ? 17.294 -3.278 4.865 1.00 65.75 103 GLY A O 1
ATOM 832 N N . MET A 1 104 ? 15.353 -3.350 3.729 1.00 73.94 104 MET A N 1
ATOM 833 C CA . MET A 1 104 ? 15.698 -4.476 2.864 1.00 73.94 104 MET A CA 1
ATOM 834 C C . MET A 1 104 ? 16.663 -4.055 1.750 1.00 73.94 104 MET A C 1
ATOM 836 O O . MET A 1 104 ? 16.616 -2.925 1.264 1.00 73.94 104 MET A O 1
ATOM 840 N N . ASP A 1 105 ? 17.517 -4.992 1.344 1.00 75.12 105 ASP A N 1
ATOM 841 C CA . ASP A 1 105 ? 18.418 -4.843 0.202 1.00 75.12 105 ASP A CA 1
ATOM 842 C C . ASP A 1 105 ? 17.643 -4.617 -1.111 1.00 75.12 105 ASP A C 1
ATOM 844 O O . ASP A 1 105 ? 16.653 -5.303 -1.381 1.00 75.12 105 ASP A O 1
ATOM 848 N N . GLU A 1 106 ? 18.095 -3.663 -1.931 1.00 65.38 106 GLU A N 1
ATOM 849 C CA . GLU A 1 106 ? 17.372 -3.202 -3.127 1.00 65.38 106 GLU A CA 1
ATOM 850 C C . GLU A 1 106 ? 17.286 -4.260 -4.239 1.00 65.38 106 GLU A C 1
ATOM 852 O O . GLU A 1 106 ? 16.304 -4.293 -4.984 1.00 65.38 106 GLU A O 1
ATOM 857 N N . ASP A 1 107 ? 18.284 -5.137 -4.363 1.00 68.94 107 ASP A N 1
ATOM 858 C CA . ASP A 1 107 ? 18.293 -6.183 -5.392 1.00 68.94 107 ASP A CA 1
ATOM 859 C C . ASP A 1 107 ? 17.402 -7.366 -5.011 1.00 68.94 107 ASP A C 1
ATOM 861 O O . ASP A 1 107 ? 16.785 -7.997 -5.877 1.00 68.94 107 ASP A O 1
ATOM 865 N N . LEU A 1 108 ? 17.277 -7.646 -3.714 1.00 64.00 108 LEU A N 1
ATOM 866 C CA . LEU A 1 108 ? 16.314 -8.620 -3.210 1.00 64.00 108 LEU A CA 1
ATOM 867 C C . LEU A 1 108 ? 14.873 -8.092 -3.282 1.00 64.00 108 LEU A C 1
ATOM 869 O O . LEU A 1 108 ? 13.952 -8.847 -3.593 1.00 64.00 108 LEU A O 1
ATOM 873 N N . SER A 1 109 ? 14.681 -6.793 -3.037 1.00 59.53 109 SER A N 1
ATOM 874 C CA . SER A 1 109 ? 13.377 -6.119 -3.090 1.00 59.53 109 SER A CA 1
ATOM 875 C C . SER A 1 109 ? 12.694 -6.284 -4.460 1.00 59.53 109 SER A C 1
ATOM 877 O O . SER A 1 109 ? 11.490 -6.537 -4.546 1.00 59.53 109 SER A O 1
ATOM 879 N N . ALA A 1 110 ? 13.481 -6.243 -5.539 1.00 61.06 110 ALA A N 1
ATOM 880 C CA . ALA A 1 110 ? 13.011 -6.348 -6.920 1.00 61.06 110 ALA A CA 1
ATOM 881 C C . ALA A 1 110 ? 12.474 -7.740 -7.313 1.00 61.06 110 ALA A C 1
ATOM 883 O O . ALA A 1 110 ? 11.851 -7.890 -8.368 1.00 61.06 110 ALA A O 1
ATOM 884 N N . GLN A 1 111 ? 12.710 -8.763 -6.489 1.00 70.88 111 GLN A N 1
ATOM 885 C CA . GLN A 1 111 ? 12.355 -10.152 -6.797 1.00 70.88 111 GLN A CA 1
ATOM 886 C C . GLN A 1 111 ? 10.978 -10.552 -6.246 1.00 70.88 111 GLN A C 1
ATOM 888 O O . GLN A 1 111 ? 10.454 -11.603 -6.619 1.00 70.88 111 GLN A O 1
ATOM 893 N N . LEU A 1 112 ? 10.372 -9.722 -5.392 1.00 59.06 112 LEU A N 1
ATOM 894 C CA . LEU A 1 112 ? 9.111 -10.032 -4.720 1.00 59.06 112 LEU A CA 1
ATOM 895 C C . LEU A 1 112 ? 7.926 -10.093 -5.710 1.00 59.06 112 LEU A C 1
ATOM 897 O O . LEU A 1 112 ? 7.803 -9.230 -6.585 1.00 59.06 112 LEU A O 1
ATOM 901 N N . PRO A 1 113 ? 7.039 -11.100 -5.603 1.00 57.75 113 PRO A N 1
ATOM 902 C CA . PRO A 1 113 ? 5.812 -11.153 -6.390 1.00 57.75 113 PRO A CA 1
ATOM 903 C C . PRO A 1 113 ? 4.759 -10.168 -5.856 1.00 57.75 113 PRO A C 1
ATOM 905 O O . PRO A 1 113 ? 4.771 -9.774 -4.688 1.00 57.75 113 PRO A O 1
ATOM 908 N N . LEU A 1 114 ? 3.821 -9.777 -6.723 1.00 50.59 114 LEU A N 1
ATOM 909 C CA . LEU A 1 114 ? 2.725 -8.874 -6.367 1.00 50.59 114 LEU A CA 1
ATOM 910 C C . LEU A 1 114 ? 1.767 -9.515 -5.352 1.00 50.59 114 LEU A C 1
ATOM 912 O O . LEU A 1 114 ? 1.294 -10.635 -5.549 1.00 50.59 114 LEU A O 1
ATOM 916 N N . LEU A 1 115 ? 1.427 -8.770 -4.296 1.00 50.78 115 LEU A N 1
ATOM 917 C CA . LEU A 1 115 ? 0.356 -9.123 -3.362 1.00 50.78 115 LEU A CA 1
ATOM 918 C C . LEU A 1 115 ? -0.927 -8.367 -3.756 1.00 50.78 115 LEU A C 1
ATOM 920 O O . LEU A 1 115 ? -0.896 -7.152 -3.943 1.00 50.78 115 LEU A O 1
ATOM 924 N N . ASP A 1 116 ? -2.062 -9.063 -3.879 1.00 56.19 116 ASP A N 1
ATOM 925 C CA . ASP A 1 116 ? -3.355 -8.426 -4.171 1.00 56.19 116 ASP A CA 1
ATOM 926 C C . ASP A 1 116 ? -3.884 -7.685 -2.931 1.00 56.19 116 ASP A C 1
ATOM 928 O O . ASP A 1 116 ? -4.366 -8.310 -1.981 1.00 56.19 116 ASP A O 1
ATOM 932 N N . LEU A 1 117 ? -3.838 -6.347 -2.956 1.00 47.31 117 LEU A N 1
ATOM 933 C CA . LEU A 1 117 ? -4.327 -5.485 -1.869 1.00 47.31 117 LEU A CA 1
ATOM 934 C C . LEU A 1 117 ? -5.818 -5.708 -1.552 1.00 47.31 117 LEU A C 1
ATOM 936 O O . LEU A 1 117 ? -6.248 -5.461 -0.425 1.00 47.31 117 LEU A O 1
ATOM 940 N N . ARG A 1 118 ? -6.619 -6.240 -2.491 1.00 53.00 118 ARG A N 1
ATOM 941 C CA . ARG A 1 118 ? -8.047 -6.553 -2.267 1.00 53.00 118 ARG A CA 1
ATOM 942 C C . ARG A 1 118 ? -8.259 -7.703 -1.280 1.00 53.00 118 ARG A C 1
ATOM 944 O O . ARG A 1 118 ? -9.379 -7.885 -0.805 1.00 53.00 118 ARG A O 1
ATOM 951 N N . ARG A 1 119 ? -7.208 -8.465 -0.951 1.00 50.75 119 ARG A N 1
ATOM 952 C CA . ARG A 1 119 ? -7.254 -9.540 0.054 1.00 50.75 119 ARG A CA 1
ATOM 953 C C . ARG A 1 119 ? -7.091 -9.034 1.496 1.00 50.75 119 ARG A C 1
ATOM 955 O O . ARG A 1 119 ? -7.404 -9.784 2.415 1.00 50.75 119 ARG A O 1
ATOM 962 N N . ALA A 1 120 ? -6.698 -7.774 1.717 1.00 47.44 120 ALA A N 1
ATOM 963 C CA . ALA A 1 120 ? -6.644 -7.158 3.048 1.00 47.44 120 ALA A CA 1
ATOM 964 C C . ALA A 1 120 ? -8.033 -6.605 3.457 1.00 47.44 120 ALA A C 1
ATOM 966 O O . ALA A 1 120 ? -8.439 -5.502 3.092 1.00 47.44 120 ALA A O 1
ATOM 967 N N . THR A 1 121 ? -8.822 -7.393 4.192 1.00 41.94 121 THR A N 1
ATOM 968 C CA . THR A 1 121 ? -10.260 -7.147 4.429 1.00 41.94 121 THR A CA 1
ATOM 969 C C . THR A 1 121 ? -10.596 -6.248 5.634 1.00 41.94 121 THR A C 1
ATOM 971 O O . THR A 1 121 ? -10.960 -6.788 6.678 1.00 41.94 121 THR A O 1
ATOM 974 N N . TRP A 1 122 ? -10.585 -4.903 5.547 1.00 51.91 122 TRP A N 1
ATOM 975 C CA . TRP A 1 122 ? -10.885 -4.072 6.749 1.00 51.91 122 TRP A CA 1
ATOM 976 C C . TRP A 1 122 ? -11.644 -2.770 6.492 1.00 51.91 122 TRP A C 1
ATOM 978 O O . TRP A 1 122 ? -11.078 -1.713 6.236 1.00 51.91 122 TRP A O 1
ATOM 988 N N . LEU A 1 123 ? -12.972 -2.832 6.635 1.00 43.72 123 LEU A N 1
ATOM 989 C CA . LEU A 1 123 ? -13.879 -1.689 6.481 1.00 43.72 123 LEU A CA 1
ATOM 990 C C . LEU A 1 123 ? -14.942 -1.576 7.574 1.00 43.72 123 LEU A C 1
ATOM 992 O O . LEU A 1 123 ? -16.000 -1.006 7.321 1.00 43.72 123 LEU A O 1
ATOM 996 N N . LYS A 1 124 ? -14.742 -2.114 8.779 1.00 41.34 124 LYS A N 1
ATOM 997 C CA . LYS A 1 124 ? -15.849 -2.159 9.751 1.00 41.34 124 LYS A CA 1
ATOM 998 C C . LYS A 1 124 ? -15.506 -1.893 11.221 1.00 41.34 124 LYS A C 1
ATOM 1000 O O . LYS A 1 124 ? -16.165 -2.509 12.044 1.00 41.34 124 LYS A O 1
ATOM 1005 N N . SER A 1 125 ? -14.652 -0.933 11.586 1.00 45.59 125 SER A N 1
ATOM 1006 C CA . SER A 1 125 ? -14.573 -0.454 12.989 1.00 45.59 125 SER A CA 1
ATOM 1007 C C . SER A 1 125 ? -14.740 1.048 13.123 1.00 45.59 125 SER A C 1
ATOM 1009 O O . SER A 1 125 ? -14.012 1.807 12.493 1.00 45.59 125 SER A O 1
ATOM 1011 N N . GLU A 1 126 ? -15.656 1.450 13.997 1.00 48.72 126 GLU A N 1
ATOM 1012 C CA . GLU A 1 126 ? -15.650 2.747 14.667 1.00 48.72 126 GLU A CA 1
ATOM 1013 C C . GLU A 1 126 ? -15.372 2.501 16.156 1.00 48.72 126 GLU A C 1
ATOM 1015 O O . GLU A 1 126 ? -15.795 1.468 16.676 1.00 48.72 126 GLU A O 1
ATOM 1020 N N . GLU A 1 127 ? -14.695 3.478 16.767 1.00 49.66 127 GLU A N 1
ATOM 1021 C CA . GLU A 1 127 ? -14.237 3.597 18.165 1.00 49.66 127 GLU A CA 1
ATOM 1022 C C . GLU A 1 127 ? -12.888 2.950 18.523 1.00 49.66 127 GLU A C 1
ATOM 1024 O O . GLU A 1 127 ? -12.810 1.790 18.896 1.00 49.66 127 GLU A O 1
ATOM 1029 N N . GLU A 1 128 ? -11.811 3.745 18.408 1.00 47.22 128 GLU A N 1
ATOM 1030 C CA . GLU A 1 128 ? -11.119 4.370 19.558 1.00 47.22 128 GLU A CA 1
ATOM 1031 C C . GLU A 1 128 ? -10.128 5.443 19.052 1.00 47.22 128 GLU A C 1
ATOM 1033 O O . GLU A 1 128 ? -9.099 5.166 18.452 1.00 47.22 128 GLU A O 1
ATOM 1038 N N . ILE A 1 129 ? -10.490 6.717 19.203 1.00 47.56 129 ILE A N 1
ATOM 1039 C CA . ILE A 1 129 ? -10.135 7.795 18.259 1.00 47.56 129 ILE A CA 1
ATOM 1040 C C . ILE A 1 129 ? -8.719 8.392 18.408 1.00 47.56 129 ILE A C 1
ATOM 1042 O O . ILE A 1 129 ? -8.254 9.055 17.494 1.00 47.56 129 ILE A O 1
ATOM 1046 N N . GLY A 1 130 ? -7.983 8.184 19.499 1.00 48.34 130 GLY A N 1
ATOM 1047 C CA . GLY A 1 130 ? -6.686 8.865 19.683 1.00 48.34 130 GLY A CA 1
ATOM 1048 C C . GLY A 1 130 ? -5.512 8.178 18.976 1.00 48.34 130 GLY A C 1
ATOM 1049 O O . GLY A 1 130 ? -4.889 8.724 18.066 1.00 48.34 130 GLY A O 1
ATOM 1050 N N . GLN A 1 131 ? -5.209 6.956 19.413 1.00 53.06 131 GLN A N 1
ATOM 1051 C CA . GLN A 1 131 ? -4.010 6.219 19.007 1.00 53.06 131 GLN A CA 1
ATOM 1052 C C . GLN A 1 131 ? -4.202 5.496 17.667 1.00 53.06 131 GLN A C 1
ATOM 1054 O O . GLN A 1 131 ? -3.337 5.559 16.795 1.00 53.06 131 GLN A O 1
ATOM 1059 N N . VAL A 1 132 ? -5.389 4.920 17.455 1.00 59.12 132 VAL A N 1
ATOM 1060 C CA . VAL A 1 132 ? -5.770 4.262 16.197 1.00 59.12 132 VAL A CA 1
ATOM 1061 C C . VAL A 1 132 ? -5.846 5.261 15.041 1.00 59.12 132 VAL A C 1
ATOM 1063 O O . VAL A 1 132 ? -5.365 4.956 13.952 1.00 59.12 132 VAL A O 1
ATOM 1066 N N . LEU A 1 133 ? -6.370 6.479 15.251 1.00 60.50 133 LEU A N 1
ATOM 1067 C CA . LEU A 1 133 ? -6.356 7.498 14.190 1.00 60.50 133 LEU A CA 1
ATOM 1068 C C . LEU A 1 133 ? -4.939 7.954 13.845 1.00 60.50 133 LEU A C 1
ATOM 1070 O O . LEU A 1 133 ? -4.650 8.153 12.667 1.00 60.50 133 LEU A O 1
ATOM 1074 N N . GLY A 1 134 ? -4.057 8.099 14.838 1.00 61.12 134 GLY A N 1
ATOM 1075 C CA . GLY A 1 134 ? -2.650 8.427 14.601 1.00 61.12 134 GLY A CA 1
ATOM 1076 C C . GLY A 1 134 ? -1.959 7.388 13.716 1.00 61.12 134 GLY A C 1
ATOM 1077 O O . GLY A 1 134 ? -1.250 7.747 12.771 1.00 61.12 134 GLY A O 1
ATOM 1078 N N . TRP A 1 135 ? -2.226 6.102 13.958 1.00 64.62 135 TRP A N 1
ATOM 1079 C CA . TRP A 1 135 ? -1.731 5.018 13.111 1.00 64.62 135 TRP A CA 1
ATOM 1080 C C . TRP A 1 135 ? -2.351 5.061 11.712 1.00 64.62 135 TRP A C 1
ATOM 1082 O O . TRP A 1 135 ? -1.607 5.133 10.740 1.00 64.62 135 TRP A O 1
ATOM 1092 N N . ILE A 1 136 ? -3.677 5.152 11.567 1.00 67.56 136 ILE A N 1
ATOM 1093 C CA . ILE A 1 136 ? -4.306 5.189 10.232 1.00 67.56 136 ILE A CA 1
ATOM 1094 C C . ILE A 1 136 ? -3.832 6.403 9.414 1.00 67.56 136 ILE A C 1
ATOM 1096 O O . ILE A 1 136 ? -3.563 6.269 8.223 1.00 67.56 136 ILE A O 1
ATOM 1100 N N . LEU A 1 137 ? -3.670 7.580 10.028 1.00 67.38 137 LEU A N 1
ATOM 1101 C CA . LEU A 1 137 ? -3.142 8.771 9.350 1.00 67.38 137 LEU A CA 1
ATOM 1102 C C . LEU A 1 137 ? -1.680 8.604 8.920 1.00 67.38 137 LEU A C 1
ATOM 1104 O O . LEU A 1 137 ? -1.307 9.032 7.826 1.00 67.38 137 LEU A O 1
ATOM 1108 N N . THR A 1 138 ? -0.860 7.963 9.755 1.00 70.56 138 THR A N 1
ATOM 1109 C CA . THR A 1 138 ? 0.537 7.650 9.420 1.00 70.56 138 THR A CA 1
ATOM 1110 C C . THR A 1 138 ? 0.603 6.728 8.205 1.00 70.56 138 THR A C 1
ATOM 1112 O O . THR A 1 138 ? 1.342 7.008 7.261 1.00 70.56 138 THR A O 1
ATOM 1115 N N . TYR A 1 139 ? -0.230 5.688 8.181 1.00 74.25 139 TYR A N 1
ATOM 1116 C CA . TYR A 1 139 ? -0.294 4.726 7.083 1.00 74.25 139 TYR A CA 1
ATOM 1117 C C . TYR A 1 139 ? -0.912 5.338 5.817 1.00 74.25 139 TYR A C 1
ATOM 1119 O O . TYR A 1 139 ? -0.408 5.129 4.720 1.00 74.25 139 TYR A O 1
ATOM 1127 N N . ALA A 1 140 ? -1.925 6.196 5.948 1.00 70.75 140 ALA A N 1
ATOM 1128 C CA . ALA A 1 140 ? -2.484 6.929 4.813 1.00 70.75 140 ALA A CA 1
ATOM 1129 C C . ALA A 1 140 ? -1.448 7.860 4.163 1.00 70.75 140 ALA A C 1
ATOM 1131 O O . ALA A 1 140 ? -1.351 7.910 2.935 1.00 70.75 140 ALA A O 1
ATOM 1132 N N . ARG A 1 141 ? -0.645 8.574 4.966 1.00 72.00 141 ARG A N 1
ATOM 1133 C CA . ARG A 1 141 ? 0.461 9.408 4.465 1.00 72.00 141 ARG A CA 1
ATOM 1134 C C . ARG A 1 141 ? 1.555 8.561 3.814 1.00 72.00 141 ARG A C 1
ATOM 1136 O O . ARG A 1 141 ? 2.101 8.962 2.787 1.00 72.00 141 ARG A O 1
ATOM 1143 N N . HIS A 1 142 ? 1.875 7.419 4.416 1.00 80.75 142 HIS A N 1
ATOM 1144 C CA . HIS A 1 142 ? 2.806 6.444 3.863 1.00 80.75 142 HIS A CA 1
ATOM 1145 C C . HIS A 1 142 ? 2.364 5.994 2.463 1.00 80.75 142 HIS A C 1
ATOM 1147 O O . HIS A 1 142 ? 3.124 6.155 1.508 1.00 80.75 142 HIS A O 1
ATOM 1153 N N . ASP A 1 143 ? 1.117 5.550 2.312 1.00 78.38 143 ASP A N 1
ATOM 1154 C CA . ASP A 1 143 ? 0.573 5.080 1.035 1.00 78.38 143 ASP A CA 1
ATOM 1155 C C . ASP A 1 143 ? 0.505 6.188 -0.013 1.00 78.38 143 ASP A C 1
ATOM 1157 O O . ASP A 1 143 ? 0.870 5.971 -1.163 1.00 78.38 143 ASP A O 1
ATOM 1161 N N . ALA A 1 144 ? 0.125 7.408 0.380 1.00 76.81 144 ALA A N 1
ATOM 1162 C CA . ALA A 1 144 ? 0.124 8.554 -0.528 1.00 76.81 144 ALA A CA 1
ATOM 1163 C C . ALA A 1 144 ? 1.527 8.856 -1.090 1.00 76.81 144 ALA A C 1
ATOM 1165 O O . ALA A 1 144 ? 1.670 9.202 -2.264 1.00 76.81 144 ALA A O 1
ATOM 1166 N N . ARG A 1 145 ? 2.580 8.691 -0.276 1.00 80.75 145 ARG A N 1
ATOM 1167 C CA . ARG A 1 145 ? 3.970 8.834 -0.733 1.00 80.75 145 ARG A CA 1
ATOM 1168 C C . ARG A 1 145 ? 4.332 7.750 -1.750 1.00 80.75 145 ARG A C 1
ATOM 1170 O O . ARG A 1 145 ? 4.928 8.072 -2.776 1.00 80.75 145 ARG A O 1
ATOM 1177 N N . HIS A 1 146 ? 3.969 6.495 -1.488 1.00 86.06 146 HIS A N 1
ATOM 1178 C CA . HIS A 1 146 ? 4.237 5.389 -2.412 1.00 86.06 146 HIS A CA 1
ATOM 1179 C C . HIS A 1 146 ? 3.429 5.499 -3.704 1.00 86.06 146 HIS A C 1
ATOM 1181 O O . HIS A 1 146 ? 3.982 5.264 -4.774 1.00 86.06 146 HIS A O 1
ATOM 1187 N N . LEU A 1 147 ? 2.181 5.966 -3.639 1.00 84.56 147 LEU A N 1
ATOM 1188 C CA . LEU A 1 147 ? 1.391 6.310 -4.818 1.00 84.56 147 LEU A CA 1
ATOM 1189 C C . LEU A 1 147 ? 2.110 7.359 -5.679 1.00 84.56 147 LEU A C 1
ATOM 1191 O O . LEU A 1 147 ? 2.252 7.165 -6.882 1.00 84.56 147 LEU A O 1
ATOM 1195 N N . GLY A 1 148 ? 2.639 8.425 -5.070 1.00 83.56 148 GLY A N 1
ATOM 1196 C CA . GLY A 1 148 ? 3.436 9.422 -5.791 1.00 83.56 148 GLY A CA 1
ATOM 1197 C C . GLY A 1 148 ? 4.688 8.832 -6.455 1.00 83.56 148 GLY A C 1
ATOM 1198 O O . GLY A 1 148 ? 5.004 9.179 -7.591 1.00 83.56 148 GLY A O 1
ATOM 1199 N N . MET A 1 149 ? 5.377 7.902 -5.783 1.00 88.81 149 MET A N 1
ATOM 1200 C CA . MET A 1 149 ? 6.525 7.189 -6.361 1.00 88.81 149 MET A CA 1
ATOM 1201 C C . MET A 1 149 ? 6.117 6.298 -7.542 1.00 88.81 149 MET A C 1
ATOM 1203 O O . MET A 1 149 ? 6.802 6.298 -8.563 1.00 88.81 149 MET A O 1
ATOM 1207 N N . ILE A 1 150 ? 4.996 5.578 -7.431 1.00 87.81 150 ILE A N 1
ATOM 1208 C CA . ILE A 1 150 ? 4.445 4.742 -8.508 1.00 87.81 150 ILE A CA 1
ATOM 1209 C C . ILE A 1 150 ? 4.103 5.603 -9.729 1.00 87.81 150 ILE A C 1
ATOM 1211 O O . ILE A 1 150 ? 4.507 5.275 -10.843 1.00 87.81 150 ILE A O 1
ATOM 1215 N N . GLU A 1 151 ? 3.424 6.733 -9.532 1.00 88.38 151 GLU A N 1
ATOM 1216 C CA . GLU A 1 151 ? 3.074 7.658 -10.616 1.00 88.38 151 GLU A CA 1
ATOM 1217 C C . GLU A 1 151 ? 4.317 8.257 -11.295 1.00 88.38 151 GLU A C 1
ATOM 1219 O O . GLU A 1 151 ? 4.368 8.351 -12.523 1.00 88.38 151 GLU A O 1
ATOM 1224 N N . ALA A 1 152 ? 5.360 8.590 -10.526 1.00 87.88 152 ALA A N 1
ATOM 1225 C CA . ALA A 1 152 ? 6.627 9.068 -11.081 1.00 87.88 152 ALA A CA 1
ATOM 1226 C C . ALA A 1 152 ? 7.348 7.990 -11.914 1.00 87.88 152 ALA A C 1
ATOM 1228 O O . ALA A 1 152 ? 7.849 8.284 -13.002 1.00 87.88 152 ALA A O 1
ATOM 1229 N N . LEU A 1 153 ? 7.374 6.739 -11.441 1.00 87.31 153 LEU A N 1
ATOM 1230 C CA . LEU A 1 153 ? 7.978 5.610 -12.162 1.00 87.31 153 LEU A CA 1
ATOM 1231 C C . LEU A 1 153 ? 7.208 5.270 -13.442 1.00 87.31 153 LEU A C 1
ATOM 1233 O O . LEU A 1 153 ? 7.826 5.018 -14.477 1.00 87.31 153 LEU A O 1
ATOM 1237 N N . LYS A 1 154 ? 5.873 5.337 -13.402 1.00 88.81 154 LYS A N 1
ATOM 1238 C CA . LYS A 1 154 ? 5.023 5.244 -14.596 1.00 88.81 154 LYS A CA 1
ATOM 1239 C C . LYS A 1 154 ? 5.384 6.322 -15.618 1.00 88.81 154 LYS A C 1
ATOM 1241 O O . LYS A 1 154 ? 5.639 6.003 -16.779 1.00 88.81 154 LYS A O 1
ATOM 1246 N N . GLY A 1 155 ? 5.480 7.578 -15.182 1.00 85.25 155 GLY A N 1
ATOM 1247 C CA . GLY A 1 155 ? 5.870 8.693 -16.048 1.00 85.25 155 GLY A CA 1
ATOM 1248 C C . GLY A 1 155 ? 7.257 8.509 -16.676 1.00 85.25 155 GLY A C 1
ATOM 1249 O O . GLY A 1 155 ? 7.425 8.742 -17.871 1.00 85.25 155 GLY A O 1
ATOM 1250 N N . ALA A 1 156 ? 8.234 8.002 -15.916 1.00 87.38 156 ALA A N 1
ATOM 1251 C CA . ALA A 1 156 ? 9.579 7.698 -16.423 1.00 87.38 156 ALA A CA 1
ATOM 1252 C C . ALA A 1 156 ? 9.594 6.617 -17.523 1.00 87.38 156 ALA A C 1
ATOM 1254 O O . ALA A 1 156 ? 10.540 6.539 -18.306 1.00 87.38 156 ALA A O 1
ATOM 1255 N N . ARG A 1 157 ? 8.538 5.803 -17.603 1.00 87.1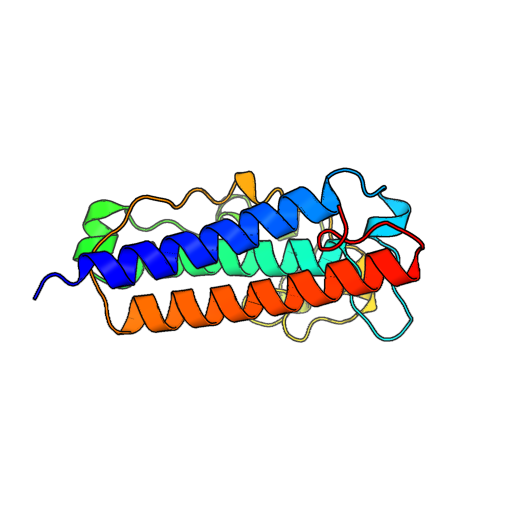9 157 ARG A N 1
ATOM 1256 C CA . ARG A 1 157 ? 8.315 4.784 -18.638 1.00 87.19 157 ARG A CA 1
ATOM 1257 C C . ARG A 1 157 ? 7.392 5.259 -19.765 1.00 87.19 157 ARG A C 1
ATOM 1259 O O . ARG A 1 157 ? 6.977 4.453 -20.588 1.00 87.19 157 ARG A O 1
ATOM 1266 N N . GLY A 1 158 ? 7.057 6.550 -19.806 1.00 86.62 158 GLY A N 1
ATOM 1267 C CA . GLY A 1 158 ? 6.152 7.120 -20.807 1.00 86.62 158 GLY A CA 1
ATOM 1268 C C . GLY A 1 158 ? 4.683 6.735 -20.609 1.00 86.62 158 GLY A C 1
ATOM 1269 O O . GLY A 1 158 ? 3.872 6.951 -21.507 1.00 86.62 158 GLY A O 1
ATOM 1270 N N . MET A 1 159 ? 4.326 6.170 -19.451 1.00 87.06 159 MET A N 1
ATOM 1271 C CA . MET A 1 159 ? 2.946 5.812 -19.135 1.00 87.06 159 MET A CA 1
ATOM 1272 C C . MET A 1 159 ? 2.158 7.024 -18.638 1.00 87.06 159 MET A C 1
ATOM 1274 O O . MET A 1 159 ? 2.706 7.982 -18.086 1.00 87.06 159 MET A O 1
ATOM 1278 N N . ARG A 1 160 ? 0.835 6.961 -18.802 1.00 83.25 160 ARG A N 1
ATOM 1279 C CA . ARG A 1 160 ? -0.074 8.039 -18.413 1.00 83.25 160 ARG A CA 1
ATOM 1280 C C . ARG A 1 160 ? -0.251 8.103 -16.892 1.00 83.25 160 ARG A C 1
ATOM 1282 O O . ARG A 1 160 ? -0.455 7.081 -16.231 1.00 83.25 160 ARG A O 1
ATOM 1289 N N . GLY A 1 161 ? -0.188 9.318 -16.351 1.00 79.50 161 GLY A N 1
ATOM 1290 C CA . GLY A 1 161 ? -0.476 9.589 -14.945 1.00 79.50 161 GLY A CA 1
ATOM 1291 C C . GLY A 1 161 ? -1.978 9.657 -14.664 1.00 79.50 161 GLY A C 1
ATOM 1292 O O . GLY A 1 161 ? -2.780 9.949 -15.550 1.00 79.50 161 GLY A O 1
ATOM 1293 N N . THR A 1 162 ? -2.362 9.411 -13.417 1.00 77.50 162 THR A N 1
ATOM 1294 C CA . THR A 1 162 ? -3.772 9.375 -12.983 1.00 77.50 162 THR A CA 1
ATOM 1295 C C . THR A 1 162 ? -4.386 10.762 -12.760 1.00 77.50 162 THR A C 1
ATOM 1297 O O . THR A 1 162 ? -5.606 10.892 -12.738 1.00 77.50 162 THR A O 1
ATOM 1300 N N . ALA A 1 163 ? -3.564 11.813 -12.642 1.00 70.25 163 ALA A N 1
ATOM 1301 C CA . ALA A 1 163 ? -4.017 13.196 -12.448 1.00 70.25 163 ALA A CA 1
ATOM 1302 C C . ALA A 1 163 ? -4.456 13.914 -13.741 1.00 70.25 163 ALA A C 1
ATOM 1304 O O . ALA A 1 163 ? -5.090 14.964 -13.669 1.00 70.25 163 ALA A O 1
ATOM 1305 N N . THR A 1 164 ? -4.112 13.378 -14.916 1.00 58.91 164 THR A N 1
ATOM 1306 C CA . THR A 1 164 ? -4.438 13.956 -16.230 1.00 58.91 164 THR A CA 1
ATOM 1307 C C . THR A 1 164 ? -5.221 12.948 -17.077 1.00 58.91 164 THR A C 1
ATOM 1309 O O . THR A 1 164 ? -4.746 12.438 -18.101 1.00 58.91 164 THR A O 1
ATOM 1312 N N . ALA A 1 165 ? -6.432 12.631 -16.613 1.00 49.81 165 ALA A N 1
ATOM 1313 C CA . ALA A 1 165 ? -7.444 11.908 -17.388 1.00 49.81 165 ALA A CA 1
ATOM 1314 C C . ALA A 1 165 ? -8.090 12.821 -18.441 1.00 49.81 165 ALA A C 1
ATOM 1316 O O . ALA A 1 165 ? -8.391 13.985 -18.099 1.00 49.81 165 ALA A O 1
#

Sequence (165 aa):
MSSQPVTFFVRRLYRSNQEAMLSSVADVDDESLRWRPARTNSIAFNLWHCARWADQLASILGEATAQLSSRFGSRPEIWHAERLAERWGFPSERLGHVETGMGMDEDLSAQLPLLDLRRATWLKSEEEIGQVLGWILTYARHDARHLGMIEALKGARGMRGTATA

Foldseek 3Di:
DDPVVLVVVLLVLLVVLLVLLCVFCVPPDPVQQLDDDPPDAGSQLLQQLLLQLLLVLLQCQCVVDPVSCVVPNRDHRPCVVVVVCVVLPHDQVQCPDVSSNPVHDRVVSSSDGHDDSVPSDDDDDDDDPDPSSVSSNVSSVSSVVSSVVSQVSCVVVVHDHPVPD

pLDDT: mean 74.05, std 13.4, range [40.53, 90.62]

Secondary structure (DSSP, 8-state):
---HHHHHHHHHHHHHHHHHHHHHTTT--HHHHH---TTS--HHHHHHHHHHHHHHHHHHHHHSSHHHHHHH-----HHHHTTHHHHTT--GGGS-BTTTTBT--HHHHTTPPPP-GGGS--------TTHHHHHHHHHHHHHHHHHHHHHHHHHHTTPPPTT--

Radius of gyration: 16.64 Å; chains: 1; bounding box: 39×36×45 Å